Protein AF-A0A2E3ABS7-F1 (afdb_monomer_lite)

Foldseek 3Di:
DEDQEDAEEAEDQEEEEYEYEAEYEYEYEEAYEYEYEYDPNHHYHYYYHYNYYYYYDDDD

Radius of gyration: 10.82 Å; chains: 1; bounding box: 28×25×28 Å

Sequence (60 aa):
MEVNGGDFSLSGSGRMIVNVSGRLKAQVSESGSIRYEAKPSTRVVSKVVGSGSIREIKNR

Secondary structure (DSSP, 8-state):
-EEEEEEEEEESS-EEEEEEEEEEEEEEESS-EEEEEE-TT-EEEEEEESS-EEEE----

Structure (mmCIF, N/CA/C/O backbone):
data_AF-A0A2E3ABS7-F1
#
_entry.id   AF-A0A2E3ABS7-F1
#
loop_
_atom_site.group_PDB
_atom_site.id
_atom_site.type_symbol
_atom_site.label_atom_id
_atom_site.label_alt_id
_atom_site.label_comp_id
_atom_site.label_asym_id
_atom_site.label_entity_id
_atom_site.label_seq_id
_atom_site.pdbx_PDB_ins_code
_atom_site.Cartn_x
_atom_site.Cartn_y
_atom_site.Cartn_z
_atom_site.occupancy
_atom_site.B_iso_or_equiv
_atom_site.auth_seq_id
_atom_site.auth_comp_id
_atom_site.auth_asym_id
_atom_site.auth_atom_id
_atom_site.pdbx_PDB_model_num
ATOM 1 N N . MET A 1 1 ? -13.083 0.643 -1.108 1.00 61.44 1 MET A N 1
ATOM 2 C CA . MET A 1 1 ? -13.122 -0.629 -0.358 1.00 61.44 1 MET A CA 1
ATOM 3 C C . MET A 1 1 ? -12.185 -0.465 0.827 1.00 61.44 1 MET A C 1
ATOM 5 O O . MET A 1 1 ? -11.019 -0.165 0.606 1.00 61.44 1 MET A O 1
ATOM 9 N N . GLU A 1 2 ? -12.706 -0.518 2.052 1.00 76.94 2 GLU A N 1
ATOM 10 C CA . GLU A 1 2 ? -11.889 -0.434 3.271 1.00 76.94 2 GLU A CA 1
ATOM 11 C C . GLU A 1 2 ? -11.356 -1.830 3.599 1.00 76.94 2 GLU A C 1
ATOM 13 O O . GLU A 1 2 ? -12.115 -2.799 3.603 1.00 76.94 2 GLU A O 1
ATOM 18 N N . VAL A 1 3 ? -10.052 -1.939 3.838 1.00 84.56 3 VAL A N 1
ATOM 19 C CA . VAL A 1 3 ? -9.386 -3.200 4.172 1.00 84.56 3 VAL A CA 1
ATOM 20 C C . VAL A 1 3 ? -9.010 -3.159 5.650 1.00 84.56 3 VAL A C 1
ATOM 22 O O . VAL A 1 3 ? -8.359 -2.224 6.110 1.00 84.56 3 VAL A O 1
ATOM 25 N N . ASN A 1 4 ? -9.407 -4.171 6.422 1.00 85.31 4 ASN A N 1
ATOM 26 C CA . ASN A 1 4 ? -9.097 -4.210 7.855 1.00 85.31 4 ASN A CA 1
ATOM 27 C C . ASN A 1 4 ? -7.574 -4.288 8.089 1.00 85.31 4 ASN A C 1
ATOM 29 O O . ASN A 1 4 ? -7.001 -3.565 8.901 1.00 85.31 4 ASN A O 1
ATOM 33 N N . GLY A 1 5 ? -6.885 -5.077 7.273 1.00 84.88 5 GLY A N 1
ATOM 34 C CA . GLY A 1 5 ? -5.441 -5.032 7.165 1.00 84.88 5 GLY A CA 1
ATOM 35 C C . GLY A 1 5 ? -4.932 -5.959 6.078 1.00 84.88 5 GLY A C 1
ATOM 36 O O . GLY A 1 5 ? -5.627 -6.888 5.672 1.00 84.88 5 GLY A O 1
ATOM 37 N N . GLY A 1 6 ? -3.732 -5.678 5.584 1.00 87.19 6 GLY A N 1
ATOM 38 C CA . GLY A 1 6 ? -3.157 -6.434 4.482 1.00 87.19 6 GLY A CA 1
ATOM 39 C C . GLY A 1 6 ? -1.715 -6.059 4.175 1.00 87.19 6 GLY A C 1
ATOM 40 O O . GLY A 1 6 ? -1.244 -4.963 4.508 1.00 87.19 6 GLY A O 1
ATOM 41 N N . ASP A 1 7 ? -1.042 -7.001 3.523 1.00 91.31 7 ASP A N 1
ATOM 42 C CA . ASP A 1 7 ? 0.295 -6.840 2.971 1.00 91.31 7 ASP A CA 1
ATOM 43 C C . ASP A 1 7 ? 0.155 -6.489 1.484 1.00 91.31 7 ASP A C 1
ATOM 45 O O . ASP A 1 7 ? -0.401 -7.255 0.700 1.00 91.31 7 ASP A O 1
ATOM 49 N N . PHE A 1 8 ? 0.655 -5.318 1.103 1.00 88.56 8 PHE A N 1
ATOM 50 C CA . PHE A 1 8 ? 0.594 -4.804 -0.257 1.00 88.56 8 PHE A CA 1
ATOM 51 C C . PHE A 1 8 ? 2.004 -4.601 -0.795 1.00 88.56 8 PHE A C 1
ATOM 53 O O . PHE A 1 8 ? 2.780 -3.822 -0.238 1.00 88.56 8 PHE A O 1
ATOM 60 N N . SER A 1 9 ? 2.325 -5.271 -1.896 1.00 90.19 9 SER A N 1
ATOM 61 C CA . SER A 1 9 ? 3.576 -5.096 -2.626 1.00 90.19 9 SER A CA 1
ATOM 62 C C . SER A 1 9 ? 3.298 -4.527 -4.012 1.00 90.19 9 SER A C 1
ATOM 64 O O . SER A 1 9 ? 2.427 -4.995 -4.741 1.00 90.19 9 SER A O 1
ATOM 66 N N . LEU A 1 10 ? 4.051 -3.495 -4.370 1.00 87.56 10 LEU A N 1
ATOM 67 C CA . LEU A 1 10 ? 3.998 -2.853 -5.670 1.00 87.56 10 LEU A CA 1
ATOM 68 C C . LEU A 1 10 ? 5.383 -2.943 -6.305 1.00 87.56 10 LEU A C 1
ATOM 70 O O . LEU A 1 10 ? 6.331 -2.320 -5.829 1.00 87.56 10 LEU A O 1
ATOM 74 N N . SER A 1 11 ? 5.486 -3.734 -7.367 1.00 87.31 11 SER A N 1
ATOM 75 C CA . SER A 1 11 ? 6.690 -3.885 -8.184 1.00 87.31 11 SER A CA 1
ATOM 76 C C . SER A 1 11 ? 6.472 -3.216 -9.538 1.00 87.31 11 SER A C 1
ATOM 78 O O . SER A 1 11 ? 5.530 -3.572 -10.248 1.00 87.31 11 SER A O 1
ATOM 80 N N . GLY A 1 12 ? 7.320 -2.244 -9.877 1.00 84.25 12 GLY A N 1
ATOM 81 C CA . GLY A 1 12 ? 7.245 -1.474 -11.121 1.00 84.25 12 GLY A CA 1
ATOM 82 C C . GLY A 1 12 ? 6.819 -0.020 -10.911 1.00 84.25 12 GLY A C 1
ATOM 83 O O . GLY A 1 12 ? 6.892 0.524 -9.812 1.00 84.25 12 GLY A O 1
ATOM 84 N N . SER A 1 13 ? 6.334 0.622 -11.975 1.00 88.19 13 SER A N 1
ATOM 85 C CA . SER A 1 13 ? 5.948 2.049 -12.012 1.00 88.19 13 SER A CA 1
ATOM 86 C C . SER A 1 13 ? 4.480 2.310 -11.642 1.00 88.19 13 SER A C 1
ATOM 88 O O . SER A 1 13 ? 3.952 3.396 -11.884 1.00 88.19 13 SER A O 1
ATOM 90 N N . GLY A 1 14 ? 3.791 1.303 -11.102 1.00 86.38 14 GLY A N 1
ATOM 91 C CA . GLY A 1 14 ? 2.360 1.375 -10.828 1.00 86.38 14 GLY A CA 1
ATOM 92 C C . GLY A 1 14 ? 1.991 2.425 -9.778 1.00 86.38 14 GLY A C 1
ATOM 93 O O . GLY A 1 14 ? 2.832 2.954 -9.043 1.00 86.38 14 GLY A O 1
ATOM 94 N N . ARG A 1 15 ? 0.691 2.705 -9.675 1.00 89.69 15 ARG A N 1
ATOM 95 C CA . ARG A 1 15 ? 0.120 3.503 -8.589 1.00 89.69 15 ARG A CA 1
ATOM 96 C C . ARG A 1 15 ? -0.943 2.692 -7.861 1.00 89.69 15 ARG A C 1
ATOM 98 O O . ARG A 1 15 ? -1.844 2.163 -8.500 1.00 89.69 15 ARG A O 1
ATOM 105 N N . MET A 1 16 ? -0.862 2.653 -6.534 1.00 87.38 16 MET A N 1
ATOM 106 C CA . MET A 1 16 ? -1.842 1.983 -5.676 1.00 87.38 16 MET A CA 1
ATOM 107 C C . MET A 1 16 ? -2.454 2.979 -4.693 1.00 87.38 16 MET A C 1
ATOM 109 O O . MET A 1 16 ? -1.738 3.817 -4.145 1.00 87.38 16 MET A O 1
ATOM 113 N N . ILE A 1 17 ? -3.765 2.892 -4.473 1.00 90.12 17 ILE A N 1
ATOM 114 C CA . ILE A 1 17 ? -4.491 3.693 -3.481 1.00 90.12 17 ILE A CA 1
ATOM 115 C C . ILE A 1 17 ? -5.300 2.729 -2.617 1.00 90.12 17 ILE A C 1
ATOM 117 O O . ILE A 1 17 ? -6.099 1.969 -3.163 1.00 90.12 17 ILE A O 1
ATOM 121 N N . VAL A 1 18 ? -5.075 2.726 -1.300 1.00 88.69 18 VAL A N 1
ATOM 122 C CA . VAL A 1 18 ? -5.762 1.802 -0.380 1.00 88.69 18 VAL A CA 1
ATOM 123 C C . VAL A 1 18 ? -6.255 2.510 0.870 1.00 88.69 18 VAL A C 1
ATOM 125 O O . VAL A 1 18 ? -5.565 3.365 1.413 1.00 88.69 18 VAL A O 1
ATOM 128 N N . ASN A 1 19 ? -7.405 2.085 1.382 1.00 89.50 19 ASN A N 1
ATOM 129 C CA . ASN A 1 19 ? -7.920 2.567 2.659 1.00 89.50 19 ASN A CA 1
ATOM 130 C C . ASN A 1 19 ? -7.810 1.435 3.675 1.00 89.50 19 ASN A C 1
ATOM 132 O O . ASN A 1 19 ? -8.407 0.374 3.474 1.00 89.50 19 ASN A O 1
ATOM 136 N N . VAL A 1 20 ? -7.036 1.647 4.740 1.00 88.38 20 VAL A N 1
ATOM 137 C CA . VAL A 1 20 ? -6.833 0.665 5.809 1.00 88.38 20 VAL A CA 1
ATOM 138 C C . VAL A 1 20 ? -7.232 1.246 7.155 1.00 88.38 20 VAL A C 1
ATOM 140 O O . VAL A 1 20 ? -6.842 2.353 7.505 1.00 88.38 20 VAL A O 1
ATOM 143 N N . SER A 1 21 ? -7.960 0.467 7.953 1.00 87.44 21 SER A N 1
ATOM 144 C CA . SER A 1 21 ? -8.363 0.873 9.303 1.00 87.44 21 SER A CA 1
ATOM 145 C C . SER A 1 21 ? -7.620 0.173 10.439 1.00 87.44 21 SER A C 1
ATOM 147 O O . SER A 1 21 ? -7.552 0.735 11.532 1.00 87.44 21 SER A O 1
ATOM 149 N N . GLY A 1 22 ? -7.016 -0.996 10.210 1.00 88.25 22 GLY A N 1
ATOM 150 C CA . GLY A 1 22 ? -6.304 -1.764 11.240 1.00 88.25 22 GLY A CA 1
ATOM 151 C C . GLY A 1 22 ? -4.786 -1.782 11.056 1.00 88.25 22 GLY A C 1
ATOM 152 O O . GLY A 1 22 ? -4.060 -1.085 11.768 1.00 88.25 22 GLY A O 1
ATOM 153 N N . ARG A 1 23 ? -4.281 -2.593 10.118 1.00 90.31 23 ARG A N 1
ATOM 154 C CA . ARG A 1 23 ? -2.833 -2.750 9.877 1.00 90.31 23 ARG A CA 1
ATOM 155 C C . ARG A 1 23 ? -2.487 -2.690 8.396 1.00 90.31 23 ARG A C 1
ATOM 157 O O . ARG A 1 23 ? -2.963 -3.505 7.614 1.00 90.31 23 ARG A O 1
ATOM 164 N N . LEU A 1 24 ? -1.581 -1.790 8.031 1.00 90.81 24 LEU A N 1
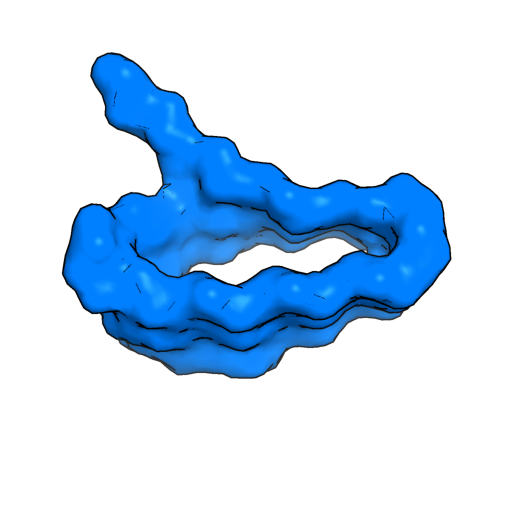ATOM 165 C CA . LEU A 1 24 ? -1.077 -1.660 6.667 1.00 90.81 24 LEU A CA 1
ATOM 166 C C . LEU A 1 24 ? 0.397 -2.048 6.621 1.00 90.81 24 LEU A C 1
ATOM 168 O O . LEU A 1 24 ? 1.212 -1.456 7.330 1.00 90.81 24 LEU A O 1
ATOM 172 N N . LYS A 1 25 ? 0.759 -2.981 5.741 1.00 92.56 25 LYS A N 1
ATOM 173 C CA . LYS A 1 25 ? 2.154 -3.202 5.362 1.00 92.56 25 LYS A CA 1
ATOM 174 C C . LYS A 1 25 ? 2.303 -2.935 3.873 1.00 92.56 25 LYS A C 1
ATOM 176 O O . LYS A 1 25 ? 1.820 -3.706 3.058 1.00 92.56 25 LYS A O 1
ATOM 181 N N . ALA A 1 26 ? 2.939 -1.824 3.531 1.00 91.38 26 ALA A N 1
ATOM 182 C CA . ALA A 1 26 ? 3.118 -1.382 2.156 1.00 91.38 26 ALA A CA 1
ATOM 183 C C . ALA A 1 26 ? 4.589 -1.510 1.753 1.00 91.38 26 ALA A C 1
ATOM 185 O O . ALA A 1 26 ? 5.475 -0.993 2.437 1.00 91.38 26 ALA A O 1
ATOM 186 N N . GLN A 1 27 ? 4.850 -2.173 0.632 1.00 92.88 27 GLN A N 1
ATOM 187 C CA . GLN A 1 27 ? 6.178 -2.302 0.058 1.00 92.88 27 GLN A CA 1
ATOM 188 C C . GLN A 1 27 ? 6.182 -1.820 -1.389 1.00 92.88 27 GLN A C 1
ATOM 190 O O . GLN A 1 27 ? 5.394 -2.288 -2.203 1.00 92.88 27 GLN A O 1
ATOM 195 N N . VAL A 1 28 ? 7.093 -0.905 -1.709 1.00 91.94 28 VAL A N 1
ATOM 196 C CA . VAL A 1 28 ? 7.356 -0.472 -3.085 1.00 91.94 28 VAL A CA 1
ATOM 197 C C . VAL A 1 28 ? 8.751 -0.908 -3.477 1.00 91.94 28 VAL A C 1
ATOM 199 O O . VAL A 1 28 ? 9.709 -0.609 -2.764 1.00 91.94 28 VAL A O 1
ATOM 202 N N . SER A 1 29 ? 8.847 -1.567 -4.622 1.00 84.38 29 SER A N 1
ATOM 203 C CA . SER A 1 29 ? 10.101 -1.885 -5.290 1.00 84.38 29 SER A CA 1
ATOM 204 C C . SER A 1 29 ? 10.121 -1.149 -6.634 1.00 84.38 29 SER A C 1
ATOM 206 O O . SER A 1 29 ? 9.177 -1.291 -7.409 1.00 84.38 29 SER A O 1
ATOM 208 N N . GLU A 1 30 ? 11.180 -0.377 -6.895 1.00 86.81 30 GLU A N 1
ATOM 209 C CA . GLU A 1 30 ? 11.382 0.527 -8.048 1.00 86.81 30 GLU A CA 1
ATOM 210 C C . GLU A 1 30 ? 10.688 1.893 -7.932 1.00 86.81 30 GLU A C 1
ATOM 212 O O . GLU A 1 30 ? 10.776 2.519 -6.882 1.00 86.81 30 GLU A O 1
ATOM 217 N N . SER A 1 31 ? 10.076 2.398 -9.011 1.00 90.81 31 SER A N 1
ATOM 218 C CA . SER A 1 31 ? 9.546 3.764 -9.169 1.00 90.81 31 SER A CA 1
ATOM 219 C C . SER A 1 31 ? 8.054 3.892 -8.833 1.00 90.81 31 SER A C 1
ATOM 221 O O . SER A 1 31 ? 7.419 4.895 -9.165 1.00 90.81 31 SER A O 1
ATOM 223 N N . GLY A 1 32 ? 7.469 2.871 -8.208 1.00 89.38 32 GLY A N 1
ATOM 224 C CA . GLY A 1 32 ? 6.047 2.817 -7.891 1.00 89.38 32 GLY A CA 1
ATOM 225 C C . GLY A 1 32 ? 5.616 3.856 -6.857 1.00 89.38 32 GLY A C 1
ATOM 226 O O . GLY A 1 32 ? 6.420 4.429 -6.118 1.00 89.38 32 GLY A O 1
ATOM 227 N N . SER A 1 33 ? 4.314 4.115 -6.793 1.00 91.81 33 SER A N 1
ATOM 228 C CA . SER A 1 33 ? 3.738 5.062 -5.835 1.00 91.81 33 SER A CA 1
ATOM 229 C C . SER A 1 33 ? 2.538 4.467 -5.108 1.00 91.81 33 SER A C 1
ATOM 231 O O . SER A 1 33 ? 1.511 4.189 -5.725 1.00 91.81 33 SER A O 1
ATOM 233 N N . ILE A 1 34 ? 2.627 4.333 -3.785 1.00 90.56 34 ILE A N 1
ATOM 234 C CA . ILE A 1 34 ? 1.502 3.918 -2.939 1.00 90.56 34 ILE A CA 1
ATOM 235 C C . ILE A 1 34 ? 0.970 5.130 -2.187 1.00 90.56 34 ILE A C 1
ATOM 237 O O . ILE A 1 34 ? 1.718 5.866 -1.541 1.00 90.56 34 ILE A O 1
ATOM 241 N N . ARG A 1 35 ? -0.344 5.313 -2.242 1.00 91.69 35 ARG A N 1
ATOM 242 C CA . ARG A 1 35 ? -1.072 6.215 -1.362 1.00 91.69 35 ARG A CA 1
ATOM 243 C C . ARG A 1 35 ? -2.009 5.424 -0.470 1.00 91.69 35 ARG A C 1
ATOM 245 O O . ARG A 1 35 ? -2.608 4.453 -0.925 1.00 91.69 35 ARG A O 1
ATOM 252 N N . TYR A 1 36 ? -2.126 5.826 0.785 1.00 90.19 36 TYR A N 1
ATOM 253 C CA . TYR A 1 36 ? -3.031 5.158 1.707 1.00 90.19 36 TYR A CA 1
ATOM 254 C C . TYR A 1 36 ? -3.762 6.137 2.614 1.00 90.19 36 TYR A C 1
ATOM 256 O O . TYR A 1 36 ? -3.181 7.136 3.028 1.00 90.19 36 TYR A O 1
ATOM 264 N N . GLU A 1 37 ? -5.013 5.833 2.939 1.00 90.56 37 GLU A N 1
ATOM 265 C CA . GLU A 1 37 ? -5.732 6.465 4.047 1.00 90.56 37 GLU A CA 1
ATOM 266 C C . GLU A 1 37 ? -5.698 5.522 5.247 1.00 90.56 37 GLU A C 1
ATOM 268 O O . GLU A 1 37 ? -6.006 4.332 5.123 1.00 90.56 37 GLU A O 1
ATOM 273 N N . ALA A 1 38 ? -5.301 6.056 6.399 1.00 86.50 38 ALA A N 1
ATOM 274 C CA . ALA A 1 38 ? -5.211 5.334 7.658 1.00 86.50 38 ALA A CA 1
ATOM 275 C C . ALA A 1 38 ? -5.940 6.100 8.766 1.00 86.50 38 ALA A C 1
ATOM 277 O O . ALA A 1 38 ? -5.963 7.332 8.782 1.00 86.50 38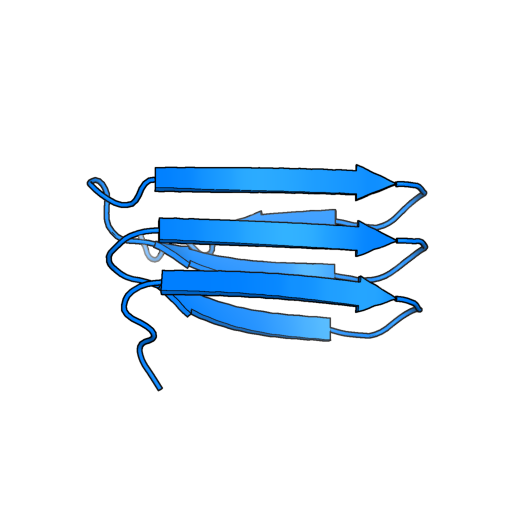 ALA A O 1
ATOM 278 N N . LYS A 1 39 ? -6.536 5.369 9.713 1.00 85.38 39 LYS A N 1
ATOM 279 C CA . LYS A 1 39 ? -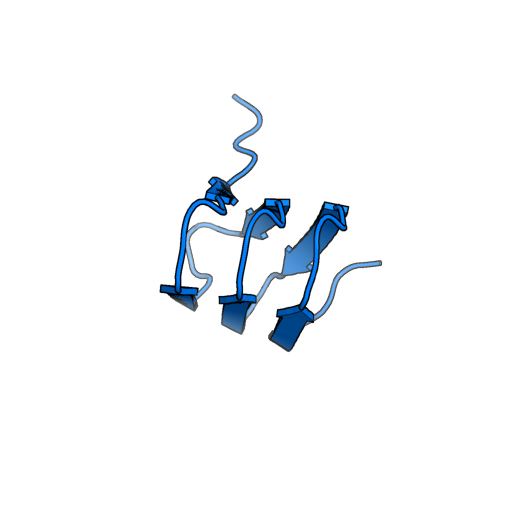7.059 5.968 10.948 1.00 85.38 39 LYS A CA 1
ATOM 280 C C . LYS A 1 39 ? -5.893 6.220 11.920 1.00 85.38 39 LYS A C 1
ATOM 282 O O . LYS A 1 39 ? -4.878 5.533 11.843 1.00 85.38 39 LYS A O 1
ATOM 287 N N . PRO A 1 40 ? -6.022 7.144 12.889 1.00 79.69 40 PRO A N 1
ATOM 288 C CA . PRO A 1 40 ? -4.947 7.448 13.844 1.00 79.69 40 PRO A CA 1
ATOM 289 C C . PRO A 1 40 ? -4.450 6.235 14.649 1.00 79.69 40 PRO A C 1
ATOM 291 O O . PRO A 1 40 ? -3.300 6.195 15.071 1.00 79.69 40 PRO A O 1
ATOM 294 N N . SER A 1 41 ? -5.316 5.242 14.860 1.00 83.00 41 SER A N 1
ATOM 295 C CA . SER A 1 41 ? -5.011 3.988 15.556 1.00 83.00 41 SER A CA 1
ATOM 296 C C . SER A 1 41 ? -4.421 2.898 14.651 1.00 83.00 41 SER A C 1
ATOM 298 O O . SER A 1 41 ? -4.073 1.819 15.133 1.00 83.00 41 SER A O 1
ATOM 300 N N . THR A 1 42 ? -4.314 3.143 13.344 1.00 85.94 42 THR A N 1
ATOM 301 C CA . THR A 1 42 ? -3.840 2.168 12.362 1.00 85.94 42 THR A CA 1
ATOM 302 C C . THR A 1 42 ? -2.326 2.001 12.448 1.00 85.94 42 THR A C 1
ATOM 304 O O . THR A 1 42 ? -1.564 2.967 12.424 1.00 85.94 42 THR A O 1
ATOM 307 N N . ARG A 1 43 ? -1.858 0.749 12.481 1.00 89.06 43 ARG A N 1
ATOM 308 C CA . ARG A 1 43 ? -0.421 0.450 12.482 1.00 89.06 43 ARG A CA 1
ATOM 309 C C . ARG A 1 43 ? 0.099 0.346 11.054 1.00 89.06 43 ARG A C 1
ATOM 311 O O . ARG A 1 43 ? -0.283 -0.571 10.327 1.00 89.06 43 ARG A O 1
ATOM 318 N N . VAL A 1 44 ? 0.998 1.250 10.675 1.00 89.38 44 VAL A N 1
ATOM 319 C CA . VAL A 1 44 ? 1.555 1.316 9.319 1.00 89.38 44 VAL A CA 1
ATOM 320 C C . VAL A 1 44 ? 3.024 0.906 9.309 1.00 89.38 44 VAL A C 1
ATOM 322 O O . VAL A 1 44 ? 3.830 1.403 10.092 1.00 89.38 44 VAL A O 1
ATOM 325 N N . VAL A 1 45 ? 3.374 -0.001 8.399 1.00 91.25 45 VAL A N 1
ATOM 326 C CA . VAL A 1 45 ? 4.750 -0.401 8.099 1.00 91.25 45 VAL A CA 1
ATOM 327 C C . VAL A 1 45 ? 4.991 -0.172 6.614 1.00 91.25 45 VAL A C 1
ATOM 329 O O . VAL A 1 45 ? 4.408 -0.850 5.773 1.00 91.25 45 VAL A O 1
ATOM 332 N N . SER A 1 46 ? 5.853 0.780 6.282 1.00 89.94 46 SER A N 1
ATOM 333 C CA . SER A 1 46 ? 6.192 1.116 4.900 1.00 89.94 46 SER A CA 1
ATOM 334 C C . SER A 1 46 ? 7.645 0.771 4.604 1.00 89.94 46 SER A C 1
ATOM 336 O O . SER A 1 46 ? 8.534 1.160 5.362 1.00 89.94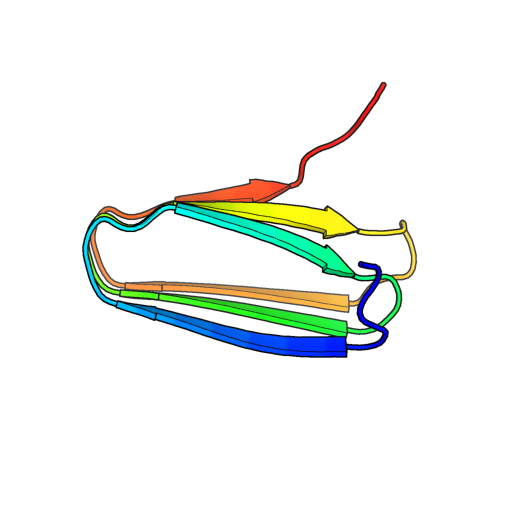 46 SER A O 1
ATOM 338 N N . LYS A 1 47 ? 7.901 0.095 3.484 1.00 92.19 47 LYS A N 1
ATOM 339 C CA . LYS A 1 47 ? 9.256 -0.152 2.983 1.00 92.19 47 LYS A CA 1
ATOM 340 C C . LYS A 1 47 ? 9.357 0.260 1.522 1.00 92.19 47 LYS A C 1
ATOM 342 O O . LYS A 1 47 ? 8.579 -0.195 0.692 1.00 92.19 47 LYS A O 1
ATOM 347 N N . VAL A 1 48 ? 10.333 1.100 1.209 1.00 90.56 48 VAL A N 1
ATOM 348 C CA . VAL A 1 48 ? 10.630 1.516 -0.164 1.00 90.56 48 VAL A CA 1
ATOM 349 C C . VAL A 1 48 ? 12.012 0.997 -0.527 1.00 90.56 48 VAL A C 1
ATOM 351 O O . VAL A 1 48 ? 12.960 1.172 0.236 1.00 90.56 48 VAL A O 1
ATOM 354 N N . VAL A 1 49 ? 12.111 0.336 -1.674 1.00 88.38 49 VAL A N 1
ATOM 355 C CA . VAL A 1 49 ? 13.357 -0.163 -2.253 1.00 88.38 49 VAL A CA 1
ATOM 356 C C . VAL A 1 49 ? 13.487 0.448 -3.648 1.00 88.38 49 VAL A C 1
ATOM 358 O O . VAL A 1 49 ? 12.782 0.044 -4.568 1.00 88.38 49 VAL A O 1
ATOM 361 N N . GLY A 1 50 ? 14.358 1.449 -3.799 1.00 85.94 50 GLY A N 1
ATOM 362 C CA . GLY A 1 50 ? 14.533 2.212 -5.041 1.00 85.94 50 GLY A CA 1
ATOM 363 C C . GLY A 1 50 ? 14.019 3.651 -4.937 1.00 85.94 50 GLY A C 1
ATOM 364 O O . GLY A 1 50 ? 14.117 4.270 -3.880 1.00 85.94 50 GLY A O 1
ATOM 365 N N . SER A 1 51 ? 13.489 4.182 -6.043 1.00 89.12 51 SER A N 1
ATOM 366 C CA . SER A 1 51 ? 13.083 5.595 -6.191 1.00 89.12 51 SER A CA 1
ATOM 367 C C . SER A 1 51 ? 11.588 5.859 -5.973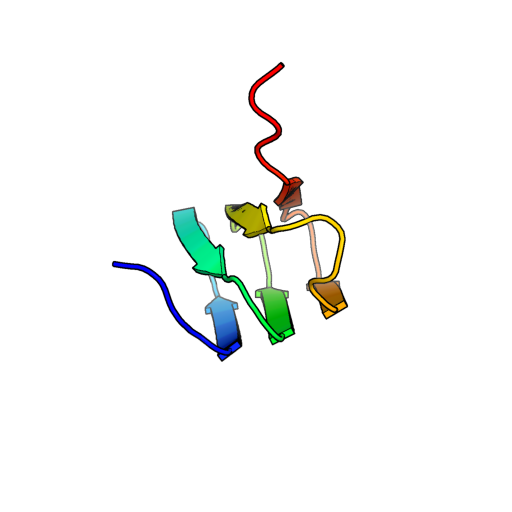 1.00 89.12 51 SER A C 1
ATOM 369 O O . SER A 1 51 ? 11.099 6.951 -6.253 1.00 89.12 51 SER A O 1
ATOM 371 N N . GLY A 1 52 ? 10.840 4.852 -5.537 1.00 89.56 52 GLY A N 1
ATOM 372 C CA . GLY A 1 52 ? 9.400 4.918 -5.351 1.00 89.56 52 GLY A CA 1
ATOM 373 C C . GLY A 1 52 ? 8.996 5.747 -4.138 1.00 89.56 52 GLY A C 1
ATOM 374 O O . GLY A 1 52 ? 9.823 6.281 -3.399 1.00 89.56 52 GLY A O 1
ATOM 375 N N . SER A 1 53 ? 7.689 5.861 -3.913 1.00 91.44 53 SER A N 1
ATOM 376 C CA . SER A 1 53 ? 7.168 6.652 -2.798 1.00 91.44 53 SER A CA 1
ATOM 377 C C . SER A 1 53 ? 5.933 6.035 -2.154 1.00 91.44 53 SER A C 1
ATOM 379 O O . SER A 1 53 ? 5.080 5.449 -2.816 1.00 91.44 53 SER A O 1
ATOM 381 N N . ILE A 1 54 ? 5.839 6.178 -0.832 1.00 91.19 54 ILE A N 1
ATOM 382 C CA . ILE A 1 54 ? 4.682 5.769 -0.037 1.00 91.19 54 ILE A CA 1
ATOM 383 C C . ILE A 1 54 ? 4.216 7.006 0.737 1.00 91.19 54 ILE A C 1
ATOM 385 O O . ILE A 1 54 ? 4.993 7.578 1.501 1.00 91.19 54 ILE A O 1
ATOM 389 N N . ARG A 1 55 ? 2.977 7.457 0.510 1.00 91.44 55 ARG A N 1
ATOM 390 C CA . ARG A 1 55 ? 2.415 8.661 1.147 1.00 91.44 55 ARG A CA 1
ATOM 391 C C . ARG A 1 55 ? 1.056 8.395 1.773 1.00 91.44 55 ARG A C 1
ATOM 393 O O . ARG A 1 55 ? 0.183 7.801 1.151 1.00 91.44 55 ARG A O 1
ATOM 400 N N . GLU A 1 56 ? 0.870 8.907 2.978 1.00 90.19 56 GLU A N 1
ATOM 401 C CA . GLU A 1 56 ? -0.438 8.954 3.620 1.00 90.19 56 GLU A CA 1
ATOM 402 C C . GLU A 1 56 ? -1.269 10.100 3.024 1.00 90.19 56 GLU A C 1
ATOM 404 O O . GLU A 1 56 ? -0.770 11.218 2.862 1.00 90.19 56 GLU A O 1
ATOM 409 N N . ILE A 1 57 ? -2.527 9.829 2.684 1.00 90.00 57 ILE A N 1
ATOM 410 C CA . ILE A 1 57 ? -3.515 10.851 2.345 1.00 90.00 57 ILE A CA 1
ATOM 411 C C . ILE A 1 57 ? -4.168 11.269 3.662 1.00 90.00 57 ILE A C 1
ATOM 413 O O . ILE A 1 57 ? -4.912 10.503 4.267 1.00 90.00 57 ILE A O 1
ATOM 417 N N . LYS A 1 58 ? -3.875 12.490 4.115 1.00 79.94 58 LYS A N 1
ATOM 418 C CA . LYS A 1 58 ? -4.590 13.120 5.227 1.00 7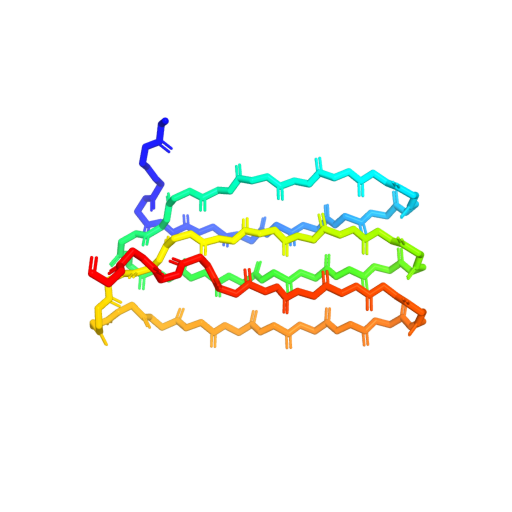9.94 58 LYS A CA 1
ATOM 419 C C . LYS A 1 58 ? -5.557 14.143 4.656 1.00 79.94 58 LYS A C 1
ATOM 421 O O . LYS A 1 58 ? -5.110 15.167 4.140 1.00 79.94 58 LYS A O 1
ATOM 426 N N . ASN A 1 59 ? -6.856 13.883 4.762 1.00 64.50 59 ASN A N 1
ATOM 427 C CA . ASN A 1 59 ? -7.841 14.947 4.604 1.00 64.50 59 ASN A CA 1
ATOM 428 C C . ASN A 1 59 ? -7.786 15.823 5.862 1.00 64.50 59 ASN A C 1
ATOM 430 O O . ASN A 1 59 ? -7.932 15.314 6.974 1.00 64.50 59 ASN A O 1
ATOM 434 N N . ARG A 1 60 ? -7.475 17.107 5.669 1.00 60.09 60 ARG A N 1
ATOM 435 C CA . ARG A 1 60 ? -7.549 18.145 6.703 1.00 60.09 60 ARG A CA 1
ATOM 436 C C . ARG A 1 60 ? -8.981 18.615 6.894 1.00 60.09 60 ARG A C 1
ATOM 438 O O . ARG A 1 60 ? -9.713 18.630 5.880 1.00 60.09 60 ARG A O 1
#

pLDDT: mean 87.07, std 6.58, range [60.09, 92.88]